Protein AF-A0AAU8AFH9-F1 (afdb_monomer)

Mean predicted aligned error: 11.16 Å

Sequence (93 aa):
MIRSSICSMIAIMVSCGPALADMDQVKCDKFIISVDADIVKMAEEKAGSLEQAESNICEAAGQFDVPTDEQEVHDIRIEPYGISTTIIIFPPN

Structure (mmCIF, N/CA/C/O backbon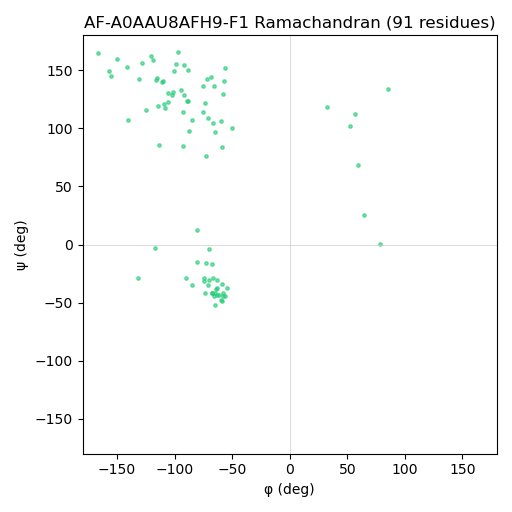e):
data_AF-A0AAU8AFH9-F1
#
_entry.id   AF-A0AAU8AFH9-F1
#
loop_
_atom_site.group_PDB
_atom_site.id
_atom_site.type_symbol
_atom_site.label_atom_id
_atom_site.label_alt_id
_atom_site.label_comp_id
_atom_site.label_asym_id
_atom_site.label_entity_id
_atom_site.label_seq_id
_atom_site.pdbx_PDB_ins_code
_atom_site.Cartn_x
_atom_site.Cartn_y
_atom_site.Cartn_z
_atom_site.occupancy
_atom_site.B_iso_or_equiv
_atom_site.auth_seq_id
_atom_site.auth_comp_id
_atom_site.auth_asym_id
_atom_site.auth_atom_id
_atom_site.pdbx_PDB_model_num
ATOM 1 N N . MET A 1 1 ? -13.594 43.734 51.537 1.00 44.56 1 MET A N 1
ATOM 2 C CA . MET A 1 1 ? -12.664 42.620 51.254 1.00 44.56 1 MET A CA 1
ATOM 3 C C . MET A 1 1 ? -12.205 42.759 49.811 1.00 44.56 1 MET A C 1
ATOM 5 O O . MET A 1 1 ? -13.039 42.936 48.938 1.00 44.56 1 MET A O 1
ATOM 9 N N . ILE A 1 2 ? -10.892 42.833 49.612 1.00 49.16 2 ILE A N 1
ATOM 10 C CA . ILE A 1 2 ? -10.186 43.066 48.342 1.00 49.16 2 ILE A CA 1
ATOM 11 C C . ILE A 1 2 ? -9.711 41.703 47.794 1.00 49.16 2 ILE A C 1
ATOM 13 O O . ILE A 1 2 ? -9.426 40.834 48.616 1.00 49.16 2 ILE A O 1
ATOM 17 N N . ARG A 1 3 ? -9.517 41.607 46.461 1.00 43.59 3 ARG A N 1
ATOM 18 C CA . ARG A 1 3 ? -8.878 40.526 45.653 1.00 43.59 3 ARG A CA 1
ATOM 19 C C . ARG A 1 3 ? -9.819 39.365 45.259 1.00 43.59 3 ARG A C 1
ATOM 21 O O . ARG A 1 3 ? -10.596 38.919 46.083 1.00 43.59 3 ARG A O 1
ATOM 28 N N . SER A 1 4 ? -9.852 38.870 44.015 1.00 46.97 4 SER A N 1
ATOM 29 C CA . SER A 1 4 ? -8.754 38.681 43.051 1.00 46.97 4 SER A CA 1
ATOM 30 C C . SER A 1 4 ? -9.205 38.662 41.578 1.00 46.97 4 SER A C 1
ATOM 32 O O . SER A 1 4 ? -10.257 38.121 41.261 1.00 46.97 4 SER A O 1
ATOM 34 N N . SER A 1 5 ? -8.325 39.217 40.732 1.00 47.56 5 SER A N 1
ATOM 35 C CA . SER A 1 5 ? -7.827 38.764 39.414 1.00 47.56 5 SER A CA 1
ATOM 36 C C . SER A 1 5 ? -8.744 37.972 38.473 1.00 47.56 5 SER A C 1
ATOM 38 O O . SER A 1 5 ? -9.178 36.874 38.790 1.00 47.56 5 SER A O 1
ATOM 40 N N . ILE A 1 6 ? -9.039 38.486 37.273 1.00 57.53 6 ILE A N 1
ATOM 41 C CA . ILE A 1 6 ? -8.205 38.357 36.053 1.00 57.53 6 ILE A CA 1
ATOM 42 C C . ILE A 1 6 ? -7.841 36.892 35.764 1.00 57.53 6 ILE A C 1
ATOM 44 O O . ILE A 1 6 ? -6.889 36.362 36.327 1.00 57.53 6 ILE A O 1
ATOM 48 N N . CYS A 1 7 ? -8.539 36.288 34.802 1.00 42.28 7 CYS A N 1
ATOM 49 C CA . CYS A 1 7 ? -7.966 35.257 33.938 1.00 42.28 7 CYS A CA 1
ATOM 50 C C . CYS A 1 7 ? -7.923 35.821 32.516 1.00 42.28 7 CYS A C 1
ATOM 52 O O . CYS A 1 7 ? -8.855 35.680 31.729 1.00 42.28 7 CYS A O 1
ATOM 54 N N . SER A 1 8 ? -6.834 36.539 32.245 1.00 40.69 8 SER A N 1
ATOM 55 C CA . SER A 1 8 ? -6.344 36.816 30.900 1.00 40.69 8 SER A CA 1
ATOM 56 C C . SER A 1 8 ? -5.760 35.541 30.295 1.00 40.69 8 SER A C 1
ATOM 58 O O . SER A 1 8 ? -5.041 34.824 30.980 1.00 40.69 8 SER A O 1
ATOM 60 N N . MET A 1 9 ? -5.999 35.380 28.991 1.00 52.62 9 MET A N 1
ATOM 61 C CA . MET A 1 9 ? -5.086 34.818 27.985 1.00 52.62 9 MET A CA 1
ATOM 62 C C . MET A 1 9 ? -4.537 33.406 28.215 1.00 52.62 9 MET A C 1
ATOM 64 O O . MET A 1 9 ? -3.586 33.253 28.965 1.00 52.62 9 MET A O 1
ATOM 68 N N . ILE A 1 10 ? -4.962 32.456 27.370 1.00 52.41 10 ILE A N 1
ATOM 69 C CA . ILE A 1 10 ? -4.022 31.749 26.479 1.00 52.41 10 ILE A CA 1
ATOM 70 C C . ILE A 1 10 ? -4.707 31.552 25.120 1.00 52.41 10 ILE A C 1
ATOM 72 O O . ILE A 1 10 ? -5.617 30.742 24.967 1.00 52.41 10 ILE A O 1
ATOM 76 N N . ALA A 1 11 ? -4.262 32.325 24.130 1.00 49.31 11 ALA A N 1
ATOM 77 C CA . ALA A 1 11 ? -4.434 31.999 22.726 1.00 49.31 11 ALA A CA 1
ATOM 78 C C . ALA A 1 11 ? -3.592 30.750 22.437 1.00 49.31 11 ALA A C 1
ATOM 80 O O . ALA A 1 11 ? -2.366 30.838 22.380 1.00 49.31 11 ALA A O 1
ATOM 81 N N . ILE A 1 12 ? -4.229 29.586 22.293 1.00 51.38 12 ILE A N 1
ATOM 82 C CA . ILE A 1 12 ? -3.546 28.418 21.738 1.00 51.38 12 ILE A CA 1
ATOM 83 C C . ILE A 1 12 ? -3.699 28.501 20.229 1.00 51.38 12 ILE A C 1
ATOM 85 O O . ILE A 1 12 ? -4.728 28.190 19.636 1.00 51.38 12 ILE A O 1
ATOM 89 N N . MET A 1 13 ? -2.626 29.020 19.658 1.00 51.91 13 MET A N 1
ATOM 90 C CA . MET A 1 13 ? -2.232 28.928 18.272 1.00 51.91 13 MET A CA 1
ATOM 91 C C . MET A 1 13 ? -2.290 27.455 17.852 1.00 51.91 13 MET A C 1
ATOM 93 O O . MET A 1 13 ? -1.371 26.698 18.146 1.00 51.91 13 MET A O 1
ATOM 97 N N . VAL A 1 14 ? -3.349 27.029 17.167 1.00 47.56 14 VAL A N 1
ATOM 98 C CA . VAL A 1 14 ? -3.218 25.885 16.262 1.00 47.56 14 VAL A CA 1
ATOM 99 C C . VAL A 1 14 ? -2.912 26.492 14.909 1.00 47.56 14 VAL A C 1
ATOM 101 O O . VAL A 1 14 ? -3.793 26.794 14.107 1.00 47.56 14 VAL A O 1
ATOM 104 N N . SER A 1 15 ? -1.624 26.763 14.710 1.00 43.41 15 SER A N 1
ATOM 105 C CA . SER A 1 15 ? -1.026 26.908 13.394 1.00 43.41 15 SER A CA 1
ATOM 106 C C . SER A 1 15 ? -1.260 25.598 12.647 1.00 43.41 15 SER A C 1
ATOM 108 O O . SER A 1 15 ? -0.418 24.703 12.657 1.00 43.41 15 SER A O 1
ATOM 110 N N . CYS A 1 16 ? -2.436 25.462 12.044 1.00 44.09 16 CYS A N 1
ATOM 111 C CA . CYS A 1 16 ? -2.699 24.455 11.036 1.00 44.09 16 CYS A CA 1
ATOM 112 C C . CYS A 1 16 ? -1.941 24.926 9.791 1.00 44.09 16 CYS A C 1
ATOM 114 O O . CYS A 1 16 ? -2.491 25.567 8.897 1.00 44.09 16 CYS A O 1
ATOM 116 N N . GLY A 1 17 ? -0.618 24.746 9.815 1.00 45.34 17 GLY A N 1
ATOM 117 C CA . GLY A 1 17 ? 0.140 24.732 8.579 1.00 45.34 17 GLY A CA 1
ATOM 118 C C . GLY A 1 17 ? -0.461 23.627 7.712 1.00 45.34 17 GLY A C 1
ATOM 119 O O . GLY A 1 17 ? -0.843 22.592 8.264 1.00 45.34 17 GLY A O 1
ATOM 120 N N . PRO A 1 18 ? -0.595 23.816 6.392 1.00 43.06 18 PRO A N 1
ATOM 121 C CA . PRO A 1 18 ? -0.809 22.674 5.524 1.00 43.06 18 PRO A CA 1
ATOM 122 C C . PRO A 1 18 ? 0.411 21.771 5.724 1.00 43.06 18 PRO A C 1
ATOM 124 O O . PRO A 1 18 ? 1.524 22.141 5.343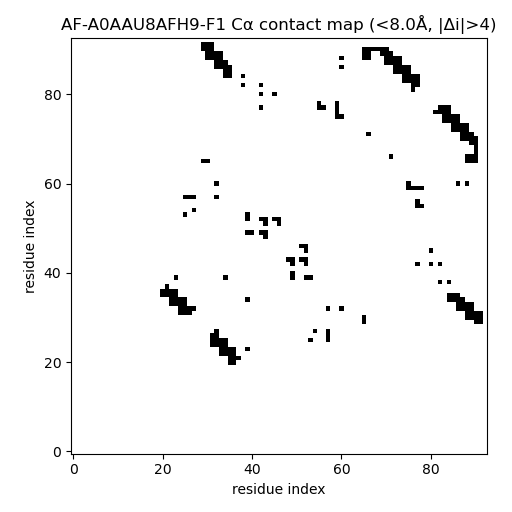 1.00 43.06 18 PRO A O 1
ATOM 127 N N . ALA A 1 19 ? 0.228 20.653 6.426 1.00 48.47 19 ALA A N 1
ATOM 128 C CA . ALA A 1 19 ? 1.237 19.617 6.527 1.00 48.47 19 ALA A CA 1
ATOM 129 C C . ALA A 1 19 ? 1.391 19.056 5.114 1.00 48.47 19 ALA A C 1
ATOM 131 O O . ALA A 1 19 ? 0.558 18.302 4.627 1.00 48.47 19 ALA A O 1
ATOM 132 N N . LEU A 1 20 ? 2.394 19.549 4.396 1.00 45.19 20 LEU A N 1
ATOM 133 C CA . LEU A 1 20 ? 2.795 18.955 3.138 1.00 45.19 20 LEU A CA 1
ATOM 134 C C . LEU A 1 20 ? 3.472 17.623 3.470 1.00 45.19 20 LEU A C 1
ATOM 136 O O . LEU A 1 20 ? 4.585 17.626 3.988 1.00 45.19 20 LEU A O 1
ATOM 140 N N . ALA A 1 21 ? 2.775 16.538 3.132 1.00 53.62 21 ALA A N 1
ATOM 141 C CA . ALA A 1 21 ? 3.311 15.236 2.745 1.00 53.62 21 ALA A CA 1
ATOM 142 C C . ALA A 1 21 ? 4.197 14.531 3.783 1.00 53.62 21 ALA A C 1
ATOM 144 O O . ALA A 1 21 ? 5.393 14.333 3.559 1.00 53.62 21 ALA A O 1
ATOM 145 N N . ASP A 1 22 ? 3.596 14.098 4.890 1.00 70.12 22 ASP A N 1
ATOM 146 C CA . ASP A 1 22 ? 4.147 12.956 5.618 1.00 70.12 22 ASP A CA 1
ATOM 147 C C . ASP A 1 22 ? 3.781 11.706 4.801 1.00 70.12 22 ASP A C 1
ATOM 149 O O . ASP A 1 22 ? 2.608 11.440 4.550 1.00 70.12 22 ASP A O 1
ATOM 153 N N .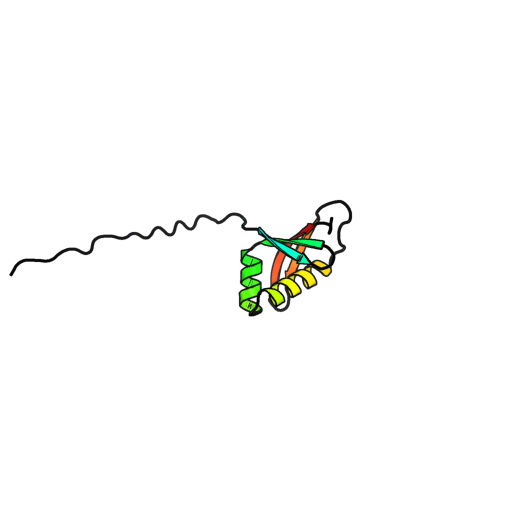 MET A 1 23 ? 4.788 11.036 4.245 1.00 81.62 23 MET A N 1
ATOM 154 C CA . MET A 1 23 ? 4.615 9.849 3.409 1.00 81.62 23 MET A CA 1
ATOM 155 C C . MET A 1 23 ? 5.115 8.642 4.192 1.00 81.62 23 MET A C 1
ATOM 157 O O . MET A 1 23 ? 6.300 8.571 4.526 1.00 81.62 23 MET A O 1
ATOM 161 N N . ASP A 1 24 ? 4.237 7.677 4.419 1.00 89.50 24 ASP A N 1
ATOM 162 C CA . ASP A 1 24 ? 4.577 6.403 5.029 1.00 89.50 24 ASP A CA 1
ATOM 163 C C . ASP A 1 24 ? 5.016 5.389 3.975 1.00 89.50 24 ASP A C 1
ATOM 165 O O . ASP A 1 24 ? 4.595 5.417 2.814 1.00 89.50 24 ASP A O 1
ATOM 169 N N . GLN A 1 25 ? 5.899 4.481 4.390 1.00 89.88 25 GLN A N 1
ATOM 170 C CA . GLN A 1 25 ? 6.350 3.369 3.564 1.00 89.88 25 GLN A CA 1
ATOM 171 C C . GLN A 1 25 ? 5.776 2.060 4.083 1.00 89.88 25 GLN A C 1
ATOM 173 O O . GLN A 1 25 ? 6.115 1.621 5.181 1.00 89.88 25 GLN A O 1
ATOM 178 N N . VAL A 1 26 ? 4.973 1.403 3.252 1.00 90.44 26 VAL A N 1
ATOM 179 C CA . VAL A 1 26 ? 4.418 0.081 3.539 1.00 90.44 26 VAL A CA 1
ATOM 180 C C . VAL A 1 26 ? 5.212 -0.956 2.750 1.00 90.44 26 VAL A C 1
ATOM 182 O O . VAL A 1 26 ? 5.436 -0.818 1.545 1.00 90.44 26 VAL A O 1
ATOM 185 N N . LYS A 1 27 ? 5.684 -1.998 3.436 1.00 91.00 27 LYS A N 1
ATOM 186 C CA . LYS A 1 27 ? 6.425 -3.097 2.807 1.00 91.00 27 LYS A CA 1
ATOM 187 C C . LYS A 1 27 ? 5.457 -4.205 2.423 1.00 91.00 27 LYS A C 1
ATOM 189 O O . LYS A 1 27 ? 4.899 -4.857 3.298 1.00 91.00 27 LYS A O 1
ATOM 194 N N . CYS A 1 28 ? 5.312 -4.435 1.126 1.00 89.94 28 CYS A N 1
ATOM 195 C CA . CYS A 1 28 ? 4.563 -5.560 0.584 1.00 89.94 28 CYS A CA 1
ATOM 196 C C . CYS A 1 28 ? 5.526 -6.705 0.226 1.00 89.94 28 CYS A C 1
ATOM 198 O O . CYS A 1 28 ? 6.739 -6.509 0.135 1.00 89.94 28 CYS A O 1
ATOM 200 N N . ASP A 1 29 ? 5.004 -7.911 -0.013 1.00 86.94 29 ASP A N 1
ATOM 201 C CA . ASP A 1 29 ? 5.832 -9.109 -0.244 1.00 86.94 29 ASP A CA 1
ATOM 202 C C . ASP A 1 29 ? 6.867 -8.952 -1.371 1.00 86.94 29 ASP A C 1
ATOM 204 O O . ASP A 1 29 ? 7.969 -9.494 -1.297 1.00 86.94 29 ASP A O 1
ATOM 208 N N . LYS A 1 30 ? 6.495 -8.244 -2.445 1.00 85.38 30 LYS A N 1
ATOM 209 C CA . LYS A 1 30 ? 7.281 -8.151 -3.686 1.00 85.38 30 LYS A CA 1
ATOM 210 C C . LYS A 1 30 ? 7.762 -6.742 -4.020 1.00 85.38 30 LYS A C 1
ATOM 212 O O . LYS A 1 30 ? 8.420 -6.586 -5.039 1.00 85.38 30 LYS A O 1
ATOM 217 N N . PHE A 1 31 ? 7.403 -5.732 -3.236 1.00 89.25 3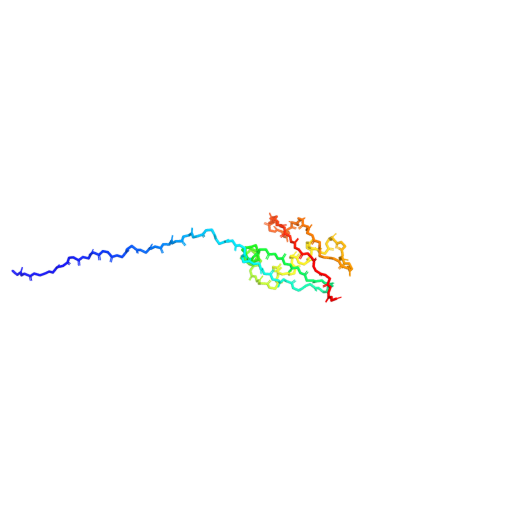1 PHE A N 1
ATOM 218 C CA . PHE A 1 31 ? 7.672 -4.324 -3.530 1.00 89.25 31 PHE A CA 1
ATOM 219 C C . PHE A 1 31 ? 7.437 -3.466 -2.290 1.00 89.25 31 PHE A C 1
ATOM 221 O O . PHE A 1 31 ? 6.801 -3.898 -1.328 1.00 89.25 31 PHE A O 1
ATOM 228 N N . ILE A 1 32 ? 7.935 -2.237 -2.315 1.00 91.88 32 ILE A N 1
ATOM 229 C CA . ILE A 1 32 ? 7.679 -1.246 -1.267 1.00 91.88 32 ILE A CA 1
ATOM 230 C C . ILE A 1 32 ? 6.782 -0.178 -1.869 1.00 91.88 32 ILE A C 1
ATOM 232 O O . ILE A 1 32 ? 6.968 0.195 -3.023 1.00 91.88 32 ILE A O 1
ATOM 236 N N . ILE A 1 33 ? 5.814 0.317 -1.109 1.00 92.81 33 ILE A N 1
ATOM 237 C CA . ILE A 1 33 ? 4.997 1.451 -1.534 1.00 92.81 33 ILE A CA 1
ATOM 238 C C . ILE A 1 33 ? 5.227 2.637 -0.616 1.00 92.81 33 ILE A C 1
ATOM 240 O O . ILE A 1 33 ? 5.374 2.468 0.591 1.00 92.81 33 ILE A O 1
ATOM 244 N N . SER A 1 34 ? 5.226 3.834 -1.191 1.00 92.94 34 SER A N 1
ATOM 245 C CA . SER A 1 34 ? 5.072 5.075 -0.444 1.00 92.94 34 SER A CA 1
ATOM 246 C C . SER A 1 34 ? 3.672 5.624 -0.672 1.00 92.94 34 SER A C 1
ATOM 248 O O . SER A 1 34 ? 3.207 5.705 -1.811 1.00 92.94 34 SER A O 1
ATOM 250 N N . VAL A 1 35 ? 2.999 5.958 0.419 1.00 92.56 35 VAL A N 1
ATOM 251 C CA . VAL A 1 35 ? 1.619 6.436 0.455 1.00 92.56 35 VAL A CA 1
ATOM 252 C C . VAL A 1 35 ? 1.516 7.531 1.508 1.00 92.56 35 VAL A C 1
ATOM 254 O O . VAL A 1 35 ? 2.288 7.555 2.460 1.00 92.56 35 VAL A O 1
ATOM 257 N N . ASP A 1 36 ? 0.573 8.448 1.342 1.00 91.25 36 ASP A N 1
ATOM 258 C CA . ASP A 1 36 ? 0.329 9.501 2.325 1.00 91.25 36 ASP A CA 1
ATOM 259 C C . ASP A 1 36 ? 0.002 8.902 3.711 1.00 91.25 36 ASP A C 1
ATOM 261 O O . ASP A 1 36 ? -0.849 8.012 3.833 1.00 91.25 36 ASP A O 1
ATOM 265 N N . ALA A 1 37 ? 0.689 9.366 4.756 1.00 89.31 37 ALA A N 1
ATOM 266 C CA . ALA A 1 37 ? 0.543 8.858 6.117 1.00 89.31 37 ALA A CA 1
ATOM 267 C C . ALA A 1 37 ? -0.872 9.092 6.678 1.00 89.31 37 ALA A C 1
ATOM 269 O O . ALA A 1 37 ? -1.390 8.260 7.428 1.00 89.31 37 ALA A O 1
ATOM 270 N N . ASP A 1 38 ? -1.565 10.161 6.263 1.00 89.62 38 ASP A N 1
ATOM 271 C CA . ASP A 1 38 ? -2.961 10.383 6.651 1.00 89.62 38 ASP A CA 1
ATOM 272 C C . ASP A 1 38 ? -3.881 9.315 6.045 1.00 89.62 38 ASP A C 1
ATOM 274 O O . ASP A 1 38 ? -4.899 8.955 6.642 1.00 89.62 38 ASP A O 1
ATOM 278 N N . ILE A 1 39 ? -3.521 8.756 4.885 1.00 90.38 39 ILE A N 1
ATOM 279 C CA . ILE A 1 39 ? -4.262 7.655 4.263 1.00 90.38 39 ILE A CA 1
ATOM 280 C C . ILE A 1 39 ? -4.022 6.347 5.009 1.00 90.38 39 ILE A C 1
ATOM 282 O O . ILE A 1 39 ? -4.986 5.616 5.248 1.00 90.38 39 ILE A O 1
ATOM 286 N N . VAL A 1 40 ? -2.781 6.068 5.421 1.00 90.88 40 VAL A N 1
ATOM 287 C CA . VAL A 1 40 ? -2.467 4.900 6.262 1.00 90.88 40 VAL A CA 1
ATOM 288 C C . VAL A 1 40 ? -3.245 4.980 7.567 1.00 90.88 40 VAL A C 1
ATOM 290 O O . VAL A 1 40 ? -3.953 4.040 7.921 1.00 90.88 40 VAL A O 1
ATOM 293 N N . LYS A 1 41 ? -3.220 6.142 8.222 1.00 91.31 41 LYS A N 1
ATOM 294 C CA . LYS A 1 41 ? -3.969 6.389 9.451 1.00 91.31 41 LYS A CA 1
ATOM 295 C C . LYS A 1 41 ? -5.480 6.265 9.256 1.00 91.31 41 LYS A C 1
ATOM 297 O O . LYS A 1 41 ? -6.159 5.639 10.064 1.00 91.31 41 LYS A O 1
ATOM 302 N N . MET A 1 42 ? -6.030 6.815 8.173 1.00 91.00 42 MET A N 1
ATOM 303 C CA . MET A 1 42 ? -7.458 6.686 7.866 1.00 91.00 42 MET A CA 1
ATOM 304 C C . MET A 1 42 ? -7.855 5.227 7.604 1.00 91.00 42 MET A C 1
ATOM 306 O O . MET A 1 42 ? -8.940 4.794 8.003 1.00 91.00 42 MET A O 1
ATOM 310 N N . ALA A 1 43 ? -6.996 4.463 6.927 1.00 90.88 43 ALA A N 1
ATOM 311 C CA . ALA A 1 43 ? -7.203 3.040 6.705 1.00 90.88 43 ALA A CA 1
ATOM 312 C C . ALA A 1 43 ? -7.105 2.254 8.021 1.00 90.88 43 ALA A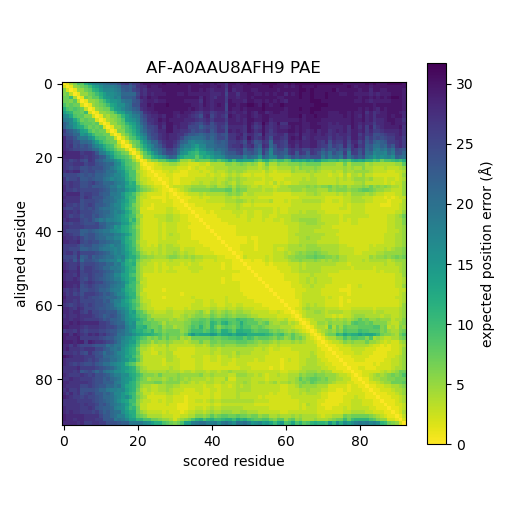 C 1
ATOM 314 O O . ALA A 1 43 ? -7.963 1.412 8.265 1.00 90.88 43 ALA A O 1
ATOM 315 N N . GLU A 1 44 ? -6.145 2.566 8.896 1.00 92.81 44 GLU A N 1
ATOM 316 C CA . GLU A 1 44 ? -6.002 1.977 10.234 1.00 92.81 44 GLU A CA 1
ATOM 317 C C . GLU A 1 44 ? -7.249 2.218 11.093 1.00 92.81 44 GLU A C 1
ATOM 319 O O . GLU A 1 44 ? -7.806 1.270 11.648 1.00 92.81 44 GLU A O 1
ATOM 324 N N . GLU A 1 45 ? -7.744 3.458 11.147 1.00 91.88 45 GLU A N 1
ATOM 325 C CA . GLU A 1 45 ? -8.952 3.819 11.900 1.00 91.88 45 GLU A CA 1
ATOM 326 C C . GLU A 1 45 ? -10.185 3.027 11.433 1.00 91.88 45 GLU A C 1
ATOM 328 O O . GLU A 1 45 ? -11.050 2.684 12.243 1.00 91.88 45 GLU A O 1
ATOM 333 N N . LYS A 1 46 ? -10.268 2.703 10.134 1.00 91.50 46 LYS A N 1
ATOM 334 C CA . LYS A 1 46 ? -11.363 1.901 9.564 1.00 91.50 46 LYS A CA 1
ATOM 335 C C . LYS A 1 46 ? -11.152 0.393 9.687 1.00 91.50 46 LYS A C 1
ATOM 337 O O . LYS A 1 46 ? -12.130 -0.335 9.845 1.00 91.50 46 LYS A O 1
ATOM 342 N N . ALA A 1 47 ? -9.910 -0.069 9.594 1.00 90.94 47 ALA A N 1
ATOM 343 C CA . ALA A 1 47 ? -9.530 -1.471 9.716 1.00 90.94 47 ALA A CA 1
ATOM 344 C C . ALA A 1 47 ? -9.586 -1.961 11.168 1.00 90.94 47 ALA A C 1
ATOM 346 O O . ALA A 1 47 ? -9.804 -3.142 11.424 1.00 90.94 47 ALA A O 1
ATOM 347 N N . GLY A 1 48 ? -9.363 -1.056 12.124 1.00 90.50 48 GLY A N 1
ATOM 348 C CA . GLY A 1 48 ? -9.202 -1.377 13.539 1.00 90.50 48 GLY A CA 1
ATOM 349 C C . GLY A 1 48 ? -7.818 -1.931 13.894 1.00 90.50 48 GLY A C 1
ATOM 350 O O . GLY A 1 48 ? -7.583 -2.242 15.061 1.00 90.50 48 GLY A O 1
ATOM 351 N N . SER A 1 49 ? -6.908 -2.059 12.922 1.00 92.38 49 SER A N 1
ATOM 352 C CA . SER A 1 49 ? -5.496 -2.382 13.147 1.00 92.38 49 SER A CA 1
ATOM 353 C C . SER A 1 49 ? -4.616 -1.928 11.981 1.00 92.38 49 SER A C 1
ATOM 355 O O . SER A 1 49 ? -5.052 -1.935 10.827 1.00 92.38 49 SER A O 1
ATOM 357 N N . LEU A 1 50 ? -3.362 -1.584 12.289 1.00 89.75 50 LEU A N 1
ATOM 358 C CA . LEU A 1 50 ? -2.366 -1.195 11.290 1.00 89.75 50 LEU A CA 1
ATOM 359 C C . LEU A 1 50 ? -2.053 -2.347 10.323 1.00 89.75 50 LEU A C 1
ATOM 361 O O . LEU A 1 50 ? -2.048 -2.144 9.117 1.00 89.75 50 LEU A O 1
ATOM 365 N N . GLU A 1 51 ? -1.896 -3.571 10.834 1.00 93.00 51 GLU A N 1
ATOM 366 C CA . GLU A 1 51 ? -1.583 -4.761 10.025 1.00 93.00 51 GLU A CA 1
ATOM 367 C C . GLU 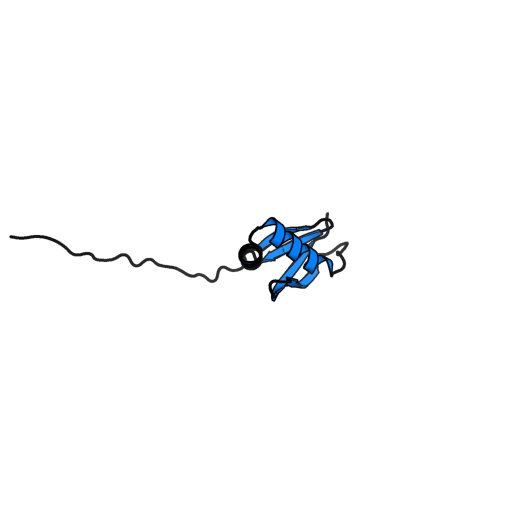A 1 51 ? -2.644 -5.019 8.941 1.00 93.00 51 GLU A C 1
ATOM 369 O O . GLU A 1 51 ? -2.327 -5.295 7.784 1.00 93.00 51 GLU A O 1
ATOM 374 N N . GLN A 1 52 ? -3.926 -4.865 9.285 1.00 92.75 52 GLN A N 1
ATOM 375 C CA . GLN A 1 52 ? -5.010 -5.043 8.322 1.00 92.75 52 GLN A CA 1
ATOM 376 C C . GLN A 1 52 ? -5.127 -3.872 7.337 1.00 92.75 52 GLN A C 1
ATOM 378 O O . GLN A 1 52 ? -5.513 -4.076 6.185 1.00 92.75 52 GLN A O 1
ATOM 383 N N . ALA A 1 53 ? -4.778 -2.653 7.756 1.00 91.94 53 ALA A N 1
ATOM 384 C CA . ALA A 1 53 ? -4.681 -1.517 6.847 1.00 91.94 53 ALA A CA 1
ATOM 385 C C . ALA A 1 53 ? -3.565 -1.732 5.817 1.00 91.94 53 ALA A C 1
ATOM 387 O O . ALA A 1 53 ? -3.836 -1.687 4.620 1.00 91.94 53 ALA A O 1
ATOM 388 N N . GLU A 1 54 ? -2.350 -2.050 6.266 1.00 92.38 54 GLU A N 1
ATOM 389 C CA . GLU A 1 54 ? -1.201 -2.343 5.403 1.00 92.38 54 GLU A CA 1
ATOM 390 C C . GLU A 1 54 ? -1.499 -3.486 4.425 1.00 92.38 54 GLU A C 1
ATOM 392 O O . GLU A 1 54 ? -1.250 -3.341 3.228 1.00 92.38 54 GLU A O 1
ATOM 397 N N . SER A 1 55 ? -2.120 -4.578 4.893 1.00 94.12 55 SER A N 1
ATOM 398 C CA . SER A 1 55 ? -2.522 -5.696 4.029 1.00 94.12 55 SER A CA 1
ATOM 399 C C . SER A 1 55 ? -3.467 -5.251 2.910 1.00 94.12 55 SER A C 1
ATOM 401 O O . SER A 1 55 ? -3.267 -5.631 1.758 1.00 94.12 55 SER A O 1
ATOM 403 N N . ASN A 1 56 ? -4.473 -4.426 3.214 1.00 92.88 56 ASN A N 1
ATOM 404 C CA . ASN A 1 56 ? -5.429 -3.960 2.207 1.00 92.88 56 ASN A CA 1
ATOM 405 C C . ASN A 1 56 ? -4.791 -2.965 1.228 1.00 92.88 56 ASN A C 1
ATOM 407 O O . ASN A 1 56 ? -5.128 -2.958 0.043 1.00 92.88 56 ASN A O 1
ATOM 411 N N . ILE A 1 57 ? -3.867 -2.123 1.702 1.00 92.06 57 ILE A N 1
ATOM 412 C CA . ILE A 1 57 ? -3.114 -1.214 0.833 1.00 92.06 57 ILE A CA 1
ATOM 413 C C . ILE A 1 57 ? -2.223 -2.034 -0.113 1.00 92.06 57 ILE A C 1
ATOM 415 O O . ILE A 1 57 ? -2.223 -1.781 -1.318 1.00 92.06 57 ILE A O 1
ATOM 419 N N . CYS A 1 58 ? -1.527 -3.056 0.393 1.00 93.00 58 CYS A N 1
ATOM 420 C CA . CYS A 1 58 ? -0.735 -3.968 -0.430 1.00 93.00 58 CYS A CA 1
ATOM 421 C C . CYS A 1 58 ? -1.590 -4.766 -1.424 1.00 93.00 58 CYS A C 1
ATOM 423 O O . CYS A 1 58 ? -1.159 -4.967 -2.556 1.00 93.00 58 CYS A O 1
ATOM 425 N N . GLU A 1 59 ? -2.800 -5.190 -1.053 1.00 93.44 59 GLU A N 1
ATOM 426 C CA . GLU A 1 59 ? -3.730 -5.865 -1.970 1.00 93.44 59 GLU A CA 1
ATOM 427 C C . GLU A 1 59 ? -4.185 -4.936 -3.107 1.00 93.44 59 GLU A C 1
ATOM 429 O O . GLU A 1 59 ? -4.222 -5.346 -4.269 1.00 93.44 59 GLU A O 1
ATOM 434 N N . ALA A 1 60 ? -4.478 -3.671 -2.792 1.00 92.38 60 ALA A N 1
ATOM 435 C CA . ALA A 1 60 ? -4.839 -2.663 -3.785 1.00 92.38 60 ALA A CA 1
ATOM 436 C C . ALA A 1 60 ? -3.661 -2.313 -4.711 1.00 92.38 60 ALA A C 1
ATOM 438 O O . ALA A 1 60 ? -3.839 -2.208 -5.924 1.00 92.38 60 ALA A O 1
ATOM 439 N N . ALA A 1 61 ? -2.452 -2.179 -4.161 1.00 91.06 61 ALA A N 1
ATOM 440 C CA . ALA A 1 61 ? -1.231 -1.943 -4.930 1.00 91.06 61 ALA A CA 1
ATOM 441 C C . ALA A 1 61 ? -0.804 -3.169 -5.759 1.00 91.06 61 ALA A C 1
ATOM 443 O O . ALA A 1 61 ? -0.255 -3.025 -6.845 1.00 91.06 61 ALA A O 1
ATOM 444 N N . GLY A 1 62 ? -1.101 -4.383 -5.289 1.00 88.56 62 GLY A N 1
ATOM 445 C CA . GLY A 1 62 ? -0.794 -5.638 -5.980 1.00 88.56 62 GLY A CA 1
ATOM 446 C C . GLY A 1 62 ? -1.627 -5.894 -7.238 1.00 88.56 62 GLY A C 1
ATOM 447 O O . GLY A 1 62 ? -1.389 -6.883 -7.928 1.00 88.56 62 GLY A O 1
ATOM 448 N N . GLN A 1 63 ? -2.592 -5.020 -7.546 1.00 87.50 63 GLN A N 1
ATOM 449 C CA . GLN A 1 63 ? -3.307 -5.013 -8.827 1.00 87.50 63 GLN A CA 1
ATOM 450 C C . GLN A 1 63 ? -2.434 -4.501 -9.984 1.00 87.50 63 GLN A C 1
ATOM 452 O O . GLN A 1 63 ? -2.793 -4.693 -11.145 1.00 87.50 63 GLN A O 1
ATOM 457 N N . PHE A 1 64 ? -1.316 -3.843 -9.672 1.00 86.19 64 PHE A N 1
ATOM 458 C CA . PHE A 1 64 ? -0.373 -3.303 -10.644 1.00 86.19 64 PHE A CA 1
ATOM 459 C C . PHE A 1 64 ? 0.834 -4.227 -10.780 1.00 86.19 64 PHE A C 1
ATOM 461 O O . PHE A 1 64 ? 1.239 -4.904 -9.829 1.00 86.19 64 PHE A O 1
ATOM 468 N N . ASP A 1 65 ? 1.417 -4.248 -11.976 1.00 83.06 65 ASP A N 1
ATOM 469 C CA . ASP A 1 65 ? 2.685 -4.929 -12.188 1.00 83.06 65 ASP A CA 1
ATOM 470 C C . ASP A 1 65 ? 3.788 -4.217 -11.398 1.00 83.06 65 ASP A C 1
ATOM 472 O O . ASP A 1 65 ? 3.872 -2.990 -11.361 1.00 83.06 65 ASP A O 1
ATOM 476 N N . VAL A 1 66 ? 4.632 -5.007 -10.735 1.00 81.56 66 VAL A N 1
ATOM 477 C CA . VAL A 1 66 ? 5.763 -4.476 -9.974 1.00 81.56 66 VAL A CA 1
ATOM 478 C C . VAL A 1 66 ? 6.824 -4.012 -10.963 1.00 81.56 66 VAL A C 1
ATOM 480 O O . VAL A 1 66 ? 7.306 -4.846 -11.740 1.00 81.56 66 VAL A O 1
ATOM 483 N N . PRO A 1 67 ? 7.227 -2.734 -10.938 1.00 78.19 67 PRO A N 1
ATOM 484 C CA . PRO A 1 67 ? 8.244 -2.265 -11.853 1.00 78.19 67 PRO A CA 1
ATOM 485 C C . PRO A 1 67 ? 9.599 -2.898 -11.520 1.00 78.19 67 PRO A C 1
ATOM 487 O O . PRO A 1 67 ? 9.923 -3.139 -10.356 1.00 78.19 67 PRO A O 1
ATOM 490 N N . THR A 1 68 ? 10.389 -3.193 -12.553 1.00 79.25 68 THR A N 1
ATOM 491 C CA . THR A 1 68 ? 11.692 -3.863 -12.412 1.00 79.25 68 THR A CA 1
ATOM 492 C C . THR A 1 68 ? 12.855 -2.899 -12.223 1.00 79.25 68 THR A C 1
ATOM 494 O O . THR A 1 68 ? 13.838 -3.275 -11.595 1.00 79.25 68 THR A O 1
ATOM 497 N N . ASP A 1 69 ? 12.750 -1.678 -12.753 1.00 77.94 69 ASP A N 1
ATOM 498 C CA . ASP A 1 69 ? 13.898 -0.772 -12.898 1.00 77.94 69 ASP A CA 1
ATOM 499 C C . ASP A 1 69 ? 13.632 0.655 -12.393 1.00 77.94 69 ASP A C 1
ATOM 501 O O . ASP A 1 69 ? 14.555 1.335 -11.945 1.00 77.94 69 ASP A O 1
ATOM 505 N N . GLU A 1 70 ? 12.383 1.122 -12.443 1.00 84.06 70 GLU A N 1
ATOM 506 C CA . GLU A 1 70 ? 12.009 2.499 -12.107 1.00 84.06 70 GLU A CA 1
ATOM 507 C C . GLU A 1 70 ? 10.858 2.522 -11.097 1.00 84.06 70 GLU A C 1
ATOM 509 O O . GLU A 1 70 ? 10.099 1.571 -10.967 1.00 84.06 70 GLU A O 1
ATOM 514 N N . GLN A 1 71 ? 10.726 3.612 -10.345 1.00 88.50 71 GLN A N 1
ATOM 515 C CA . GLN A 1 71 ? 9.559 3.817 -9.488 1.00 88.50 71 GLN A CA 1
ATOM 516 C C . GLN A 1 71 ? 8.349 4.223 -10.336 1.00 88.50 71 GLN A C 1
ATOM 518 O O .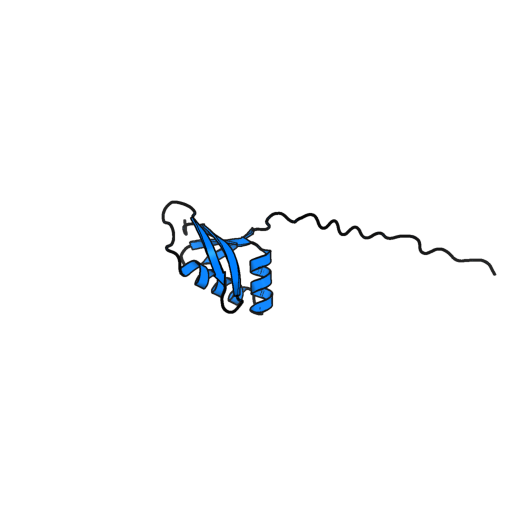 GLN A 1 71 ? 8.460 5.097 -11.197 1.00 88.50 71 GLN A O 1
ATOM 523 N N . GLU A 1 72 ? 7.186 3.645 -10.055 1.00 89.88 72 GLU A N 1
ATOM 524 C CA . GLU A 1 72 ? 5.948 3.970 -10.765 1.00 89.88 72 GLU A CA 1
ATOM 525 C C . GLU A 1 72 ? 4.914 4.594 -9.835 1.00 89.88 72 GLU A C 1
ATOM 527 O O . GLU A 1 72 ? 4.782 4.207 -8.675 1.00 89.88 72 GLU A O 1
ATOM 532 N N . VAL A 1 73 ? 4.177 5.576 -10.350 1.00 91.12 73 VAL A N 1
ATOM 533 C CA . VAL A 1 73 ? 3.132 6.284 -9.607 1.00 91.12 73 VAL A CA 1
ATOM 534 C C . VAL A 1 73 ? 1.778 5.804 -10.104 1.00 91.12 73 VAL A C 1
ATOM 536 O O . VAL A 1 73 ? 1.482 5.936 -11.291 1.00 91.12 73 VAL A O 1
ATOM 539 N N . HIS A 1 74 ? 0.960 5.281 -9.194 1.00 91.44 74 HIS A N 1
ATOM 540 C CA . HIS A 1 74 ? -0.345 4.707 -9.512 1.00 91.44 74 HIS A CA 1
ATOM 541 C C . HIS A 1 74 ? -1.421 5.250 -8.583 1.00 91.44 74 HIS A C 1
ATOM 543 O O . HIS A 1 74 ? -1.200 5.418 -7.384 1.00 91.44 74 HIS A O 1
ATOM 549 N N . ASP A 1 75 ? -2.609 5.479 -9.134 1.00 92.62 75 ASP A N 1
ATOM 550 C CA . ASP A 1 75 ? -3.797 5.773 -8.341 1.00 92.62 75 ASP A CA 1
ATOM 551 C C . ASP A 1 75 ? -4.499 4.467 -7.985 1.00 92.62 75 ASP A C 1
ATOM 553 O O . ASP A 1 75 ? -4.880 3.683 -8.859 1.00 92.62 75 ASP A O 1
ATOM 557 N N . ILE A 1 76 ? -4.694 4.243 -6.690 1.00 92.50 76 ILE A N 1
ATOM 558 C CA . ILE A 1 76 ? -5.318 3.034 -6.162 1.00 92.50 76 ILE A CA 1
ATOM 559 C C . ILE A 1 76 ? -6.570 3.360 -5.370 1.00 92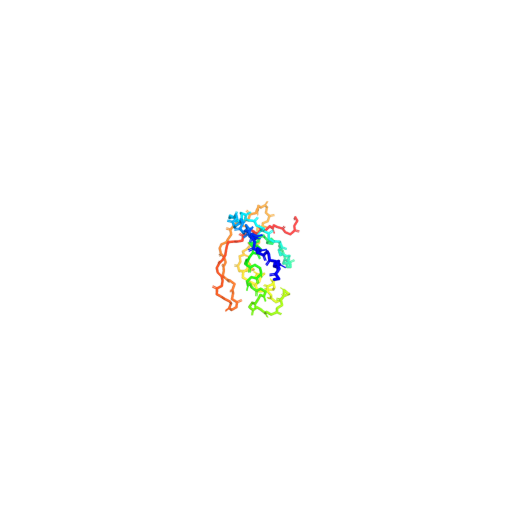.50 76 ILE A C 1
ATOM 561 O O . ILE A 1 76 ? -6.787 4.478 -4.892 1.00 92.50 76 ILE A O 1
ATOM 565 N N . ARG A 1 77 ? -7.384 2.327 -5.176 1.00 93.75 77 ARG A N 1
ATOM 566 C CA . ARG A 1 77 ? -8.548 2.378 -4.306 1.00 93.75 77 ARG A CA 1
ATOM 567 C C . ARG A 1 77 ? -8.463 1.271 -3.266 1.00 93.75 77 ARG A C 1
ATOM 569 O O . ARG A 1 77 ? -8.505 0.094 -3.605 1.00 93.75 77 ARG A O 1
ATOM 576 N N . ILE A 1 78 ? -8.359 1.667 -2.003 1.00 92.06 78 ILE A N 1
ATOM 577 C CA . ILE A 1 78 ? -8.257 0.763 -0.860 1.00 92.06 78 ILE A CA 1
ATOM 578 C C . ILE A 1 78 ? -9.674 0.348 -0.449 1.00 92.06 78 ILE A C 1
ATOM 580 O O . ILE A 1 78 ? -10.449 1.137 0.106 1.00 92.06 78 ILE A O 1
ATOM 584 N N . GLU A 1 79 ? -10.021 -0.900 -0.740 1.00 91.12 79 GLU A N 1
ATOM 585 C CA . GLU A 1 79 ? -11.270 -1.543 -0.323 1.00 91.12 79 GLU A CA 1
ATOM 586 C C . GLU A 1 79 ? -11.081 -2.286 1.018 1.00 91.12 79 GLU A C 1
ATOM 588 O O . GLU A 1 79 ? -9.954 -2.636 1.368 1.00 91.12 79 GLU A O 1
ATOM 593 N N . PRO A 1 80 ? -12.142 -2.495 1.826 1.00 87.88 80 PRO A N 1
ATOM 594 C CA . PRO A 1 80 ? -13.536 -2.052 1.663 1.00 87.88 80 PRO A CA 1
ATOM 595 C C . PRO A 1 80 ? -13.778 -0.585 2.083 1.00 87.88 80 PRO A C 1
ATOM 597 O O . PRO A 1 80 ? -14.914 -0.151 2.279 1.00 87.88 80 PRO A O 1
ATOM 600 N N . TYR A 1 81 ? -12.716 0.194 2.301 1.00 87.25 81 TYR A N 1
ATOM 601 C CA . TYR A 1 81 ? -12.800 1.522 2.916 1.00 87.25 81 TYR A CA 1
ATOM 602 C C . TYR A 1 81 ? -13.220 2.637 1.957 1.00 87.25 81 TYR A C 1
ATOM 604 O O . 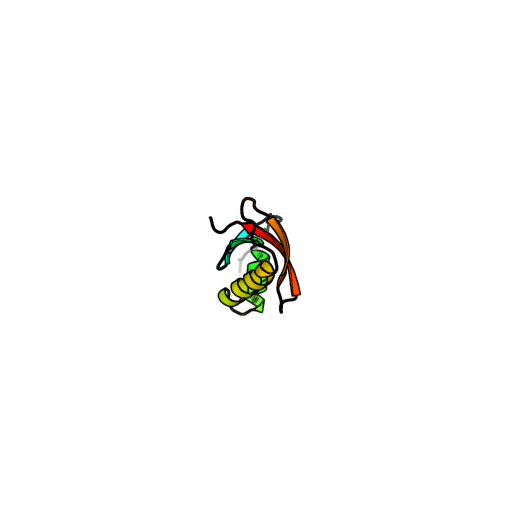TYR A 1 81 ? -13.593 3.723 2.424 1.00 87.25 81 TYR A O 1
ATOM 612 N N . GLY A 1 82 ? -13.155 2.371 0.648 1.00 88.44 82 GLY A N 1
ATOM 613 C CA . GLY A 1 82 ? -13.474 3.317 -0.417 1.00 88.44 82 GLY A CA 1
ATOM 614 C C . GLY A 1 82 ? -12.523 4.514 -0.466 1.00 88.44 82 GLY A C 1
ATOM 615 O O . GLY A 1 82 ? -12.929 5.586 -0.910 1.00 88.44 82 GLY A O 1
ATOM 616 N N . ILE A 1 83 ? -11.290 4.362 0.025 1.00 89.69 83 ILE A N 1
ATOM 617 C CA . ILE A 1 83 ? -10.293 5.438 0.057 1.00 89.69 83 ILE A CA 1
ATOM 618 C C . ILE A 1 83 ? -9.528 5.414 -1.264 1.00 89.69 83 ILE A C 1
ATOM 620 O O . ILE A 1 83 ? -8.977 4.382 -1.632 1.00 89.69 83 ILE A O 1
ATOM 624 N N . SER A 1 84 ? -9.518 6.532 -1.987 1.00 92.00 84 SER A N 1
ATOM 625 C CA . SER A 1 84 ? -8.724 6.686 -3.211 1.00 92.00 84 SER A CA 1
ATOM 626 C C . SER A 1 84 ? -7.478 7.496 -2.892 1.00 92.00 84 SER A C 1
ATOM 628 O O . SER A 1 84 ? -7.586 8.537 -2.246 1.00 92.00 84 SER A O 1
ATOM 630 N N . THR A 1 85 ? -6.318 7.008 -3.311 1.00 92.00 85 THR A N 1
ATOM 631 C CA . THR A 1 85 ? -5.034 7.659 -3.047 1.00 92.00 85 THR A CA 1
ATOM 632 C C . THR A 1 85 ? -4.044 7.370 -4.164 1.00 92.00 85 THR A C 1
ATOM 634 O O . THR A 1 85 ? -4.189 6.387 -4.890 1.00 92.00 85 THR A O 1
ATOM 637 N N . THR A 1 86 ? -3.024 8.210 -4.261 1.00 92.88 86 THR A N 1
ATOM 638 C CA . THR A 1 86 ? -1.871 7.988 -5.125 1.00 92.88 86 THR A CA 1
ATOM 639 C C . THR A 1 86 ? -0.772 7.316 -4.311 1.00 92.88 86 THR A C 1
ATOM 641 O O . THR A 1 86 ? -0.452 7.755 -3.205 1.00 92.88 86 THR A O 1
ATOM 644 N N . ILE A 1 87 ? -0.181 6.260 -4.861 1.00 92.00 87 ILE A N 1
ATOM 645 C CA . ILE A 1 87 ? 0.981 5.578 -4.291 1.00 92.00 87 ILE A CA 1
ATOM 646 C C . ILE A 1 87 ? 2.159 5.637 -5.252 1.00 92.00 87 ILE A C 1
ATOM 648 O O . ILE A 1 87 ? 1.994 5.785 -6.463 1.00 92.00 87 ILE A O 1
ATOM 652 N N . ILE A 1 88 ? 3.352 5.456 -4.700 1.00 91.81 88 ILE A N 1
ATOM 653 C CA . ILE A 1 88 ? 4.579 5.243 -5.462 1.00 91.81 88 ILE A CA 1
ATOM 654 C C . ILE A 1 88 ? 5.059 3.828 -5.168 1.00 91.81 88 ILE A C 1
ATOM 656 O O . ILE A 1 88 ? 5.340 3.515 -4.013 1.00 91.81 88 ILE A O 1
ATOM 660 N N . ILE A 1 89 ? 5.144 2.982 -6.189 1.00 91.50 89 ILE A N 1
ATOM 661 C CA . ILE A 1 89 ? 5.647 1.613 -6.089 1.00 91.50 89 ILE A CA 1
ATOM 662 C C . ILE A 1 89 ? 7.145 1.620 -6.386 1.00 91.50 89 ILE A C 1
ATOM 664 O O . ILE A 1 89 ? 7.587 2.137 -7.412 1.00 91.50 89 ILE A O 1
ATOM 668 N N . PHE A 1 90 ? 7.916 1.016 -5.488 1.00 88.94 90 PHE A N 1
ATOM 669 C CA . PHE A 1 90 ? 9.353 0.824 -5.600 1.00 88.94 90 PHE A CA 1
ATOM 670 C C . PHE A 1 90 ? 9.670 -0.662 -5.804 1.00 88.94 90 PHE A C 1
ATOM 672 O O . PHE A 1 90 ? 9.071 -1.507 -5.123 1.00 88.94 90 PHE A O 1
ATOM 679 N N . PRO A 1 91 ? 10.637 -0.997 -6.678 1.00 84.19 91 PRO A N 1
ATOM 680 C CA . PRO A 1 91 ? 11.138 -2.360 -6.793 1.00 84.19 91 PRO A CA 1
ATOM 681 C C . PRO A 1 91 ? 11.655 -2.879 -5.436 1.00 84.19 91 PRO A C 1
ATOM 683 O O . PRO A 1 91 ? 12.100 -2.096 -4.592 1.00 84.19 91 PRO A O 1
ATOM 686 N N . PRO A 1 92 ? 11.604 -4.203 -5.198 1.00 76.00 92 PRO A N 1
ATOM 687 C CA . PRO A 1 92 ? 11.975 -4.796 -3.912 1.00 76.00 92 PRO A CA 1
ATOM 688 C C . PRO A 1 92 ? 13.468 -4.680 -3.563 1.00 76.00 92 PRO A C 1
ATOM 690 O O . PRO A 1 92 ? 13.807 -4.893 -2.398 1.00 76.00 92 PRO A O 1
ATOM 693 N N . ASN A 1 93 ? 14.341 -4.395 -4.535 1.00 60.88 93 ASN A N 1
ATOM 694 C CA . ASN A 1 93 ? 15.733 -3.919 -4.448 1.00 60.88 93 ASN A CA 1
ATOM 695 C C . ASN A 1 93 ? 16.335 -3.888 -5.855 1.00 60.88 93 ASN A C 1
ATOM 697 O O . ASN A 1 93 ? 15.985 -4.801 -6.638 1.00 60.88 93 ASN A O 1
#

Secondary structure (DSSP, 8-state):
----------------------EEEEEETTEEEEEEHHHHHHHHHHHSSHHHHHHHHHHHHTTSPPPSSS-EEEEEEETTTTEEEEEEEE---

pLDDT: mean 79.6, std 18.07, range [40.69, 94.12]

Foldseek 3Di:
DDDDDDDDDDDPDPPPDVPPAPWDWQDDPFWIKTWGVVQLVLLCVVQVHSVSSSVQVNVFVVVDDQDDPDKDKDWTARPPSRDITIMIIGGPD

Solvent-accessible surface area (backbone atoms only — not comparable to full-atom values): 5806 Å² total; per-residue (Å²): 140,83,90,80,80,86,87,76,86,82,86,79,79,76,78,76,63,84,80,80,73,61,65,38,76,48,82,41,99,74,29,34,34,39,32,49,36,69,56,52,50,53,36,17,72,72,57,75,34,59,70,57,22,52,50,30,48,40,55,38,56,64,77,50,85,79,47,87,87,52,73,46,79,47,80,39,57,31,61,96,75,76,46,74,48,63,34,37,43,34,46,71,121

Radius of gyration: 20.85 Å; Cα contacts (8 Å, |Δi|>4): 130; chains: 1; bounding box: 29×52×64 Å

Organism: NCBI:txid3029062

Nearest PDB structures (foldseek):
  5ab7-assembly3_E  TM=3.169E-01  e=6.743E+00  Trypanosoma brucei brucei
  3mgu-assembly1_A-2  TM=2.753E-01  e=4.935E+00  Saccharomyces cerevisiae
  5ab7-assembly3_F  TM=3.168E-01  e=9.214E+00  Trypanosoma brucei brucei